Protein AF-W1YEL0-F1 (afdb_monomer)

Radius of gyration: 22.8 Å; Cα contacts (8 Å, |Δi|>4): 34; chains: 1; bounding box: 43×32×72 Å

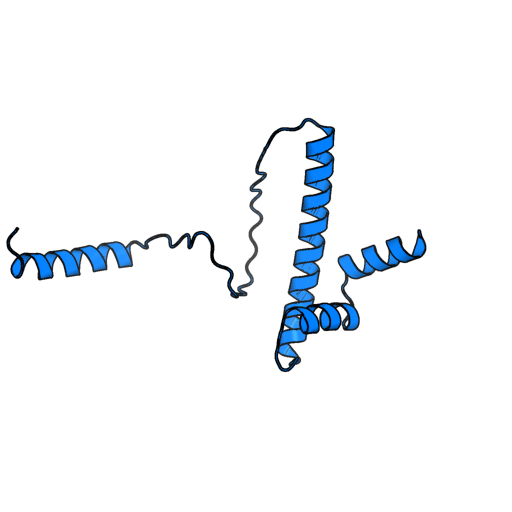Organism: NCBI:txid408170

Mean predicted aligned error: 17.65 Å

Secondary structure (DSSP, 8-state):
-HHHHHHHHHHHHS--HHHHHHHHHHH--S---HHHHHHHHHHHHHHHHHHHHHHHHHHHHHHH-S--------------------S-------HHHHHHHHHHHHHHHHH---

pLDDT: mean 70.53, std 15.59, range [34.06, 89.44]

Foldseek 3Di:
DVVVVVVVVVCLQQNDLVNLVVVCVVPPPDDPDPVNSVVSRVVSNVVSVVVVVVVVVVVVCVVVDPDDDDPPDDDDDDDDDDDDDDDDPPPDQDPVNVVVVVVVVVVVCVVDDD

Nearest PDB structures (foldseek):
  9fq0-assembly1_Lh  TM=3.914E-01  e=3.184E+00  Homo sapiens
  9f1b-assembly1_Bh  TM=3.717E-01  e=3.392E+00  Oryctolagus cuniculus
  8b2l-assembly1_n3  TM=3.907E-01  e=5.626E+00  Nicotiana tabacum
  8onz-assembly1_Lh  TM=3.298E-01  e=7.718E+00  Thermochaetoides thermophila DSM 1495

Sequence (114 aa):
VSLIKKVLHAQMNNPEEDFVKFFAARIYEGMLTQKVKDTFAKLTKKAANQYINSQINERLKSAIGGGSLSVIDSNSHNEEVECINKEETDIATTMEELEGFHIVKAIVRVVLDA

Solvent-accessible surface area (backbone atoms only — not comparable to full-atom values): 7218 Å² total; per-residue (Å²): 111,70,66,59,54,51,51,52,54,46,38,35,73,55,53,46,71,69,57,33,48,54,52,44,66,74,75,44,97,63,86,87,43,72,70,55,51,57,52,41,40,55,49,51,32,51,50,36,50,50,49,51,52,50,50,51,50,48,53,50,41,63,72,75,46,87,65,96,72,86,78,86,72,90,75,92,73,91,75,94,73,90,81,88,80,94,76,79,84,82,73,74,83,47,72,67,57,54,52,51,50,52,54,53,52,57,57,49,50,77,76,49,78,134

Structure (mmCIF, N/CA/C/O backbone):
data_AF-W1YEL0-F1
#
_entry.id   AF-W1YEL0-F1
#
loop_
_atom_site.group_PDB
_atom_site.id
_atom_site.type_symbol
_atom_site.label_atom_id
_atom_site.label_alt_id
_atom_site.label_comp_id
_atom_site.label_asym_id
_atom_site.label_entity_id
_atom_site.label_seq_id
_atom_site.pdbx_PDB_ins_code
_atom_site.Cartn_x
_atom_site.Cartn_y
_atom_site.Cartn_z
_atom_site.occupancy
_atom_site.B_iso_or_equiv
_atom_site.auth_seq_id
_atom_site.auth_comp_id
_atom_site.auth_asym_id
_atom_site.auth_atom_id
_atom_site.pdbx_PDB_model_num
ATOM 1 N N . VAL A 1 1 ? 15.421 -4.842 -22.817 1.00 67.44 1 VAL A N 1
ATOM 2 C CA . VAL A 1 1 ? 15.359 -4.115 -21.519 1.00 67.44 1 VAL A CA 1
ATOM 3 C C . VAL A 1 1 ? 14.533 -2.823 -21.597 1.00 67.44 1 VAL A C 1
ATOM 5 O O . VAL A 1 1 ? 13.614 -2.668 -20.806 1.00 67.44 1 VAL A O 1
ATOM 8 N N . SER A 1 2 ? 14.781 -1.926 -22.565 1.00 77.19 2 SER A N 1
ATOM 9 C CA . SER A 1 2 ? 14.046 -0.644 -22.711 1.00 77.19 2 SER A CA 1
ATOM 10 C C . SER A 1 2 ? 12.522 -0.788 -22.912 1.00 77.19 2 SER A C 1
ATOM 12 O O . SER A 1 2 ? 11.745 -0.069 -22.289 1.00 77.19 2 SER A O 1
ATOM 14 N N . LEU A 1 3 ? 12.080 -1.770 -23.709 1.00 80.25 3 LEU A N 1
ATOM 15 C CA . LEU A 1 3 ? 10.653 -2.058 -23.930 1.00 80.25 3 LEU A CA 1
ATOM 16 C C . LEU A 1 3 ? 9.928 -2.495 -22.648 1.00 80.25 3 LEU A C 1
ATOM 18 O O . LEU A 1 3 ? 8.874 -1.953 -22.337 1.00 80.25 3 LEU A O 1
ATOM 22 N N . ILE A 1 4 ? 10.535 -3.390 -21.858 1.00 82.38 4 ILE A N 1
ATOM 23 C CA . ILE A 1 4 ? 9.998 -3.812 -20.554 1.00 82.38 4 ILE A CA 1
ATOM 24 C C . ILE A 1 4 ? 9.862 -2.608 -19.618 1.00 82.38 4 ILE A C 1
ATOM 26 O O . ILE A 1 4 ? 8.846 -2.461 -18.950 1.00 82.38 4 ILE A O 1
ATOM 30 N N . LYS A 1 5 ? 10.851 -1.705 -19.611 1.00 75.12 5 LYS A N 1
ATOM 31 C CA . LYS A 1 5 ? 10.815 -0.493 -18.781 1.00 75.12 5 LYS A CA 1
ATOM 32 C C . LYS A 1 5 ? 9.660 0.440 -19.166 1.00 75.12 5 LYS A C 1
ATOM 34 O O . LYS A 1 5 ? 9.020 0.997 -18.281 1.00 75.12 5 LYS A O 1
ATOM 39 N N . LYS A 1 6 ? 9.365 0.586 -20.465 1.00 78.88 6 LYS A N 1
ATOM 40 C CA . LYS A 1 6 ? 8.199 1.354 -20.941 1.00 78.88 6 LYS A CA 1
ATOM 41 C C . LYS A 1 6 ? 6.880 0.716 -20.520 1.00 78.88 6 LYS A C 1
ATOM 43 O O . LYS A 1 6 ? 6.012 1.428 -20.031 1.00 78.88 6 LYS A O 1
ATOM 48 N N . VAL A 1 7 ? 6.745 -0.600 -20.686 1.00 78.88 7 VAL A N 1
ATOM 49 C CA . VAL A 1 7 ? 5.527 -1.327 -20.298 1.00 78.88 7 VAL A CA 1
ATOM 50 C C . VAL A 1 7 ? 5.316 -1.250 -18.788 1.00 78.88 7 VAL A C 1
ATOM 52 O O . VAL A 1 7 ? 4.219 -0.934 -18.353 1.00 78.88 7 VAL A O 1
ATOM 55 N N . LEU A 1 8 ? 6.368 -1.425 -17.985 1.00 76.38 8 LEU A N 1
ATOM 56 C CA . LEU A 1 8 ? 6.293 -1.288 -16.529 1.00 76.38 8 LEU A CA 1
ATOM 57 C C . LEU A 1 8 ? 5.842 0.118 -16.111 1.00 76.38 8 LEU A C 1
ATOM 59 O O . LEU A 1 8 ? 4.971 0.257 -15.263 1.00 76.38 8 LEU A O 1
ATOM 63 N N . HIS A 1 9 ? 6.396 1.159 -16.736 1.00 76.38 9 HIS A N 1
ATOM 64 C CA . HIS A 1 9 ? 5.995 2.539 -16.466 1.00 76.38 9 HIS A CA 1
ATOM 65 C C . HIS A 1 9 ? 4.537 2.809 -16.874 1.00 76.38 9 HIS A C 1
ATOM 67 O O . HIS A 1 9 ? 3.810 3.499 -16.162 1.00 76.38 9 HIS A O 1
ATOM 73 N N . ALA A 1 10 ? 4.093 2.252 -18.003 1.00 77.62 10 ALA A N 1
ATOM 74 C CA . ALA A 1 10 ? 2.703 2.342 -18.437 1.00 77.62 10 ALA A CA 1
ATOM 75 C C . ALA A 1 10 ? 1.759 1.642 -17.447 1.00 77.62 10 ALA A C 1
ATOM 77 O O . ALA A 1 10 ? 0.774 2.248 -17.040 1.00 77.62 10 ALA A O 1
ATOM 78 N N . GLN A 1 11 ? 2.114 0.437 -16.989 1.00 75.56 11 GLN A N 1
ATOM 79 C CA . GLN A 1 11 ? 1.356 -0.322 -15.989 1.00 75.56 11 GLN A CA 1
ATOM 80 C C . GLN A 1 11 ? 1.339 0.359 -14.611 1.00 75.56 11 GLN A C 1
ATOM 82 O O . GLN A 1 11 ? 0.349 0.282 -13.895 1.00 75.56 11 GLN A O 1
ATOM 87 N N . MET A 1 12 ? 2.405 1.069 -14.228 1.00 71.75 12 MET A N 1
ATOM 88 C CA . MET A 1 12 ? 2.437 1.848 -12.981 1.00 71.75 12 MET A CA 1
ATOM 89 C C . MET A 1 12 ? 1.532 3.088 -13.035 1.00 71.75 12 MET A C 1
ATOM 91 O O . MET A 1 12 ? 0.883 3.417 -12.046 1.00 71.75 12 MET A O 1
ATOM 95 N N . ASN A 1 13 ? 1.449 3.765 -14.182 1.00 71.75 13 ASN A N 1
ATOM 96 C CA . ASN A 1 13 ? 0.569 4.928 -14.341 1.00 71.75 13 ASN A CA 1
ATOM 97 C C . ASN A 1 13 ? -0.895 4.539 -14.566 1.00 71.75 13 ASN A C 1
ATOM 99 O O . ASN A 1 13 ? -1.808 5.222 -14.093 1.00 71.75 13 ASN A O 1
ATOM 103 N N . ASN A 1 14 ? -1.115 3.462 -15.313 1.00 76.38 14 ASN A N 1
ATOM 104 C CA . ASN A 1 14 ? -2.427 2.968 -15.674 1.00 76.38 14 ASN A CA 1
ATOM 105 C C . ASN A 1 14 ? -2.430 1.436 -15.585 1.00 76.38 14 ASN A C 1
ATOM 107 O O . ASN A 1 14 ? -2.172 0.775 -16.592 1.00 76.38 14 ASN A O 1
ATOM 111 N N . PRO A 1 15 ? -2.677 0.875 -14.389 1.00 74.62 15 PRO A N 1
ATOM 112 C CA . PRO A 1 15 ? -2.640 -0.567 -14.204 1.00 74.62 15 PRO A CA 1
ATOM 113 C C . PRO A 1 15 ? -3.765 -1.229 -15.002 1.00 74.62 15 PRO A C 1
ATOM 115 O O . PRO A 1 15 ? -4.935 -0.884 -14.838 1.00 74.62 15 PRO A O 1
ATOM 118 N N . GLU A 1 16 ? -3.411 -2.172 -15.875 1.00 78.44 16 GLU A N 1
ATOM 119 C CA . GLU A 1 16 ? -4.382 -3.008 -16.584 1.00 78.44 16 GLU A CA 1
ATOM 120 C C . GLU A 1 16 ? -5.068 -3.992 -15.635 1.00 78.44 16 GLU A C 1
ATOM 122 O O . GLU A 1 16 ? -4.519 -4.382 -14.601 1.00 78.44 16 GLU A O 1
ATOM 127 N N . GLU A 1 17 ? -6.258 -4.458 -16.017 1.00 72.56 17 GLU A N 1
ATOM 128 C CA . GLU A 1 17 ? -7.029 -5.419 -15.223 1.00 72.56 17 GLU A CA 1
ATOM 129 C C . GLU A 1 17 ? -6.238 -6.686 -14.880 1.00 72.56 17 GLU A C 1
ATOM 131 O O . GLU A 1 17 ? -6.356 -7.184 -13.762 1.00 72.56 17 GLU A O 1
ATOM 136 N N . ASP A 1 18 ? -5.400 -7.189 -15.791 1.00 77.44 18 ASP A N 1
ATOM 137 C CA . ASP A 1 18 ? -4.561 -8.365 -15.535 1.00 77.44 18 ASP A CA 1
ATOM 138 C C . ASP A 1 18 ? -3.480 -8.094 -14.483 1.00 77.44 18 ASP A C 1
ATOM 140 O O . ASP A 1 18 ? -3.195 -8.952 -13.643 1.00 77.44 18 ASP A O 1
ATOM 144 N N . PHE A 1 19 ? -2.922 -6.882 -14.467 1.00 79.50 19 PHE A N 1
ATOM 145 C CA . PHE A 1 19 ? -1.961 -6.454 -13.455 1.00 79.50 19 PHE A CA 1
ATOM 146 C C . PHE A 1 19 ? -2.650 -6.354 -12.092 1.00 79.50 19 PHE A C 1
ATOM 148 O O . PHE A 1 19 ? -2.197 -6.955 -11.120 1.00 79.50 19 PHE A O 1
ATOM 155 N N . VAL A 1 20 ? -3.806 -5.691 -12.032 1.00 79.00 20 VAL A N 1
ATOM 156 C CA . VAL A 1 20 ? -4.619 -5.574 -10.812 1.00 79.00 20 VAL A CA 1
ATOM 157 C C . VAL A 1 20 ? -5.038 -6.948 -10.293 1.00 79.00 20 VAL A C 1
ATOM 159 O O . VAL A 1 20 ? -4.923 -7.220 -9.100 1.00 79.00 20 VAL A O 1
ATOM 162 N N . LYS A 1 21 ? -5.470 -7.848 -11.181 1.00 78.69 21 LYS A N 1
ATOM 163 C CA . LYS A 1 21 ? -5.846 -9.226 -10.852 1.00 78.69 21 LYS A CA 1
ATOM 164 C C . LYS A 1 21 ? -4.670 -10.015 -10.284 1.00 78.69 21 LYS A C 1
ATOM 166 O O . LYS A 1 21 ? -4.871 -10.783 -9.347 1.00 78.69 21 LYS A O 1
ATOM 171 N N . PHE A 1 22 ? -3.463 -9.815 -10.810 1.00 80.75 22 PHE A N 1
ATOM 172 C CA . PHE A 1 22 ? -2.252 -10.446 -10.291 1.00 80.75 22 PHE A CA 1
ATOM 173 C C . PHE A 1 22 ? -1.938 -9.994 -8.858 1.00 80.75 22 PHE A C 1
ATOM 175 O O . PHE A 1 22 ? -1.690 -10.837 -7.996 1.00 80.75 22 PHE A O 1
ATOM 182 N N . PHE A 1 23 ? -2.014 -8.689 -8.567 1.00 79.56 23 PHE A N 1
ATOM 183 C CA . PHE A 1 23 ? -1.837 -8.190 -7.195 1.00 79.56 23 PHE A CA 1
ATOM 184 C C . PHE A 1 23 ? -2.958 -8.651 -6.275 1.00 79.56 23 PHE A C 1
ATOM 186 O O . PHE A 1 23 ? -2.690 -9.153 -5.187 1.00 79.56 23 PHE A O 1
ATOM 193 N N . ALA A 1 24 ? -4.207 -8.547 -6.718 1.00 79.06 24 ALA A N 1
ATOM 194 C CA . ALA A 1 24 ? -5.345 -8.941 -5.910 1.00 79.06 24 ALA A CA 1
ATOM 195 C C . ALA A 1 24 ? -5.306 -10.439 -5.569 1.00 79.06 24 ALA A C 1
ATOM 197 O O . ALA A 1 24 ? -5.520 -10.793 -4.420 1.00 79.06 24 ALA A O 1
ATOM 198 N N . ALA A 1 25 ? -4.926 -11.315 -6.504 1.00 78.81 25 ALA A N 1
ATOM 199 C CA . ALA A 1 25 ? -4.774 -12.749 -6.234 1.00 78.81 25 ALA A CA 1
ATOM 200 C C . ALA A 1 25 ? -3.620 -13.085 -5.268 1.00 78.81 25 ALA A C 1
ATOM 202 O O . ALA A 1 25 ? -3.614 -14.157 -4.671 1.00 78.81 25 ALA A O 1
ATOM 203 N N . ARG A 1 26 ? -2.622 -12.202 -5.135 1.00 77.06 26 ARG A N 1
ATOM 204 C CA . ARG A 1 26 ? -1.466 -12.396 -4.246 1.00 77.06 26 ARG A CA 1
ATOM 205 C C . ARG A 1 26 ? -1.704 -11.850 -2.837 1.00 77.06 26 ARG A C 1
ATOM 207 O O . ARG A 1 26 ? -1.065 -12.317 -1.903 1.00 77.06 26 ARG A O 1
ATOM 214 N N . ILE A 1 27 ? -2.564 -10.841 -2.715 1.00 77.69 27 ILE A N 1
ATOM 215 C CA . ILE A 1 27 ? -2.799 -10.083 -1.477 1.00 77.69 27 ILE A CA 1
ATOM 216 C C . ILE A 1 27 ? -4.137 -10.481 -0.833 1.00 77.69 27 ILE A C 1
ATOM 218 O O . ILE A 1 27 ? -4.281 -10.396 0.382 1.00 77.69 27 ILE A O 1
ATOM 222 N N . TYR A 1 28 ? -5.114 -10.921 -1.629 1.00 73.12 28 TYR A N 1
ATOM 223 C CA . TYR A 1 28 ? -6.450 -11.285 -1.170 1.00 73.12 28 TYR A CA 1
ATOM 224 C C . TYR A 1 28 ? -6.687 -12.794 -1.301 1.00 73.12 28 TYR A C 1
ATOM 226 O O . TYR A 1 28 ? -6.870 -13.319 -2.400 1.00 73.12 28 TYR A O 1
ATOM 234 N N . GLU A 1 29 ? -6.732 -13.492 -0.167 1.00 62.69 29 GLU A N 1
ATOM 235 C CA . GLU A 1 29 ? -7.060 -14.921 -0.089 1.00 62.69 29 GLU A CA 1
ATOM 236 C C . GLU A 1 29 ? -8.585 -15.143 -0.035 1.00 62.69 29 GLU A C 1
ATOM 238 O O . GLU A 1 29 ? -9.139 -15.641 0.943 1.00 62.69 29 GLU A O 1
ATOM 243 N N . GLY A 1 30 ? -9.297 -14.735 -1.091 1.00 68.62 30 GLY A N 1
ATOM 244 C CA . GLY A 1 30 ? -10.756 -14.860 -1.179 1.00 68.62 30 GLY A CA 1
ATOM 245 C C . GLY A 1 30 ? -11.302 -14.732 -2.603 1.00 68.62 30 GLY A C 1
ATOM 246 O O . GLY A 1 30 ? -10.556 -14.549 -3.564 1.00 68.62 30 GLY A O 1
ATOM 247 N N . MET A 1 31 ? -12.627 -14.834 -2.770 1.00 68.44 31 MET A N 1
ATOM 248 C CA . MET A 1 31 ? -13.249 -14.684 -4.093 1.00 68.44 31 MET A CA 1
ATOM 249 C C . MET A 1 31 ? -13.034 -13.269 -4.633 1.00 68.44 31 MET A C 1
ATOM 251 O O . MET A 1 31 ? -13.461 -12.279 -4.038 1.00 68.44 31 MET A O 1
ATOM 255 N N . LEU A 1 32 ? -12.414 -13.186 -5.810 1.00 70.88 32 LEU A N 1
ATOM 256 C CA . LEU A 1 32 ? -12.149 -11.926 -6.485 1.00 70.88 32 LEU A CA 1
ATOM 257 C C . LEU A 1 32 ? -13.438 -11.373 -7.115 1.00 70.88 32 LEU A C 1
ATOM 259 O O . LEU A 1 32 ? -13.727 -11.600 -8.292 1.00 70.88 32 LEU A O 1
ATOM 263 N N . THR A 1 33 ? -14.234 -10.671 -6.310 1.00 79.38 33 THR A N 1
ATOM 264 C CA . THR A 1 33 ? -15.460 -10.005 -6.768 1.00 79.38 33 THR A CA 1
ATOM 265 C C . THR A 1 33 ? -15.139 -8.748 -7.577 1.00 79.38 33 THR A C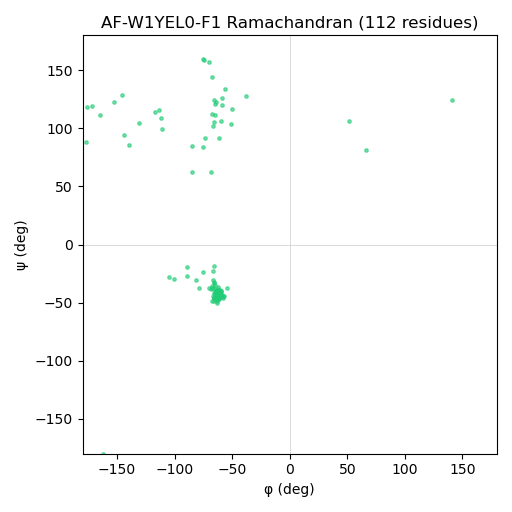 1
ATOM 267 O O . THR A 1 33 ? -14.058 -8.168 -7.464 1.00 79.38 33 THR A O 1
ATOM 270 N N . GLN A 1 34 ? -16.088 -8.302 -8.400 1.00 75.44 34 GLN A N 1
ATOM 271 C CA . GLN A 1 34 ? -15.913 -7.123 -9.253 1.00 75.44 34 GLN A CA 1
ATOM 272 C C . GLN A 1 34 ? -15.632 -5.849 -8.437 1.00 75.44 34 GLN A C 1
ATOM 274 O O . GLN A 1 34 ? -14.716 -5.108 -8.772 1.00 75.44 34 GLN A O 1
ATOM 279 N N . LYS A 1 35 ? -16.298 -5.683 -7.284 1.00 75.88 35 LYS A N 1
ATOM 280 C CA . LYS A 1 35 ? -16.010 -4.589 -6.339 1.00 75.88 35 LYS A CA 1
ATOM 281 C C . LYS A 1 35 ? -14.562 -4.598 -5.850 1.00 75.88 35 LYS A C 1
ATOM 283 O O . LYS A 1 35 ? -13.931 -3.552 -5.799 1.00 75.88 35 LYS A O 1
ATOM 288 N N . VAL A 1 36 ? -14.033 -5.771 -5.497 1.00 77.25 36 VAL A N 1
ATOM 289 C CA . VAL A 1 36 ? -12.646 -5.896 -5.030 1.00 77.25 36 VAL A CA 1
ATOM 290 C C . VAL A 1 36 ? -11.685 -5.531 -6.162 1.00 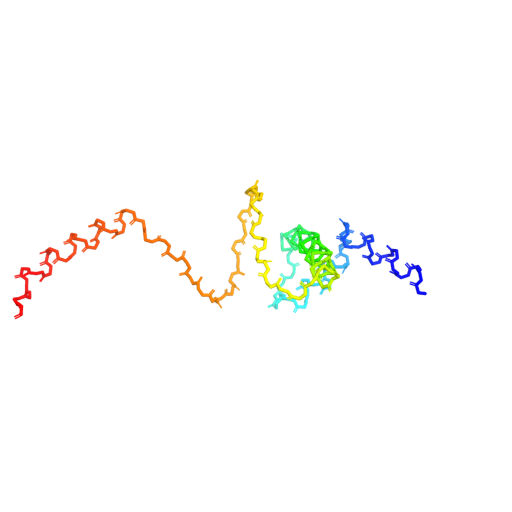77.25 36 VAL A C 1
ATOM 292 O O . VAL A 1 36 ? -10.755 -4.769 -5.932 1.00 77.25 36 VAL A O 1
ATOM 295 N N . LYS A 1 37 ? -11.939 -5.969 -7.401 1.00 77.31 37 LYS A N 1
ATOM 296 C CA . LYS A 1 37 ? -11.118 -5.564 -8.556 1.00 77.31 37 LYS A CA 1
ATOM 297 C C . LYS A 1 37 ? -11.084 -4.050 -8.755 1.00 77.31 37 LYS A C 1
ATOM 299 O O . LYS A 1 37 ? -9.997 -3.508 -8.920 1.00 77.31 37 LYS A O 1
ATOM 304 N N . ASP A 1 38 ? -12.230 -3.376 -8.693 1.00 80.69 38 ASP A N 1
ATOM 305 C CA . ASP A 1 38 ? -12.304 -1.921 -8.878 1.00 80.69 38 ASP A CA 1
ATOM 306 C C . ASP A 1 38 ? -11.552 -1.167 -7.770 1.00 80.69 38 ASP A C 1
ATOM 308 O O . ASP A 1 38 ? -10.791 -0.232 -8.041 1.00 80.69 38 ASP A O 1
ATOM 312 N N . THR A 1 39 ? -11.694 -1.613 -6.517 1.00 80.00 39 THR A N 1
ATOM 313 C CA . THR A 1 39 ? -10.953 -1.052 -5.379 1.00 80.00 39 THR A CA 1
ATOM 314 C C . THR A 1 39 ? -9.451 -1.278 -5.528 1.00 80.00 39 THR A C 1
ATOM 316 O O . THR A 1 39 ? -8.665 -0.346 -5.355 1.00 80.00 39 THR A O 1
ATOM 319 N N . PHE A 1 40 ? -9.033 -2.489 -5.904 1.00 82.50 40 PHE A N 1
ATOM 320 C CA . PHE A 1 40 ? -7.625 -2.793 -6.143 1.00 82.50 40 PHE A CA 1
ATOM 321 C C . PHE A 1 40 ? -7.072 -2.010 -7.338 1.00 82.50 40 PHE A C 1
ATOM 323 O O . PHE A 1 40 ? -5.938 -1.559 -7.267 1.00 82.50 40 PHE A O 1
ATOM 330 N N . ALA A 1 41 ? -7.851 -1.749 -8.391 1.00 82.31 41 ALA A N 1
ATOM 331 C CA . ALA A 1 41 ? -7.397 -0.944 -9.525 1.00 82.31 41 ALA A CA 1
ATOM 332 C C . ALA A 1 41 ? -7.030 0.484 -9.096 1.00 82.31 41 ALA A C 1
ATOM 334 O O . ALA A 1 41 ? -5.949 0.988 -9.425 1.00 82.31 41 ALA A O 1
ATOM 335 N N . LYS A 1 42 ? -7.893 1.114 -8.289 1.00 84.25 42 LYS A N 1
ATOM 336 C CA . LYS A 1 42 ? -7.615 2.423 -7.681 1.00 84.25 42 LYS A CA 1
ATOM 337 C C . LYS A 1 42 ? -6.406 2.365 -6.741 1.00 84.25 42 LYS A C 1
ATOM 339 O O . LYS A 1 42 ? -5.519 3.218 -6.826 1.00 84.25 42 LYS A O 1
ATOM 344 N N . LEU A 1 43 ? -6.349 1.356 -5.872 1.00 83.62 43 LEU A N 1
ATOM 345 C CA . LEU A 1 43 ? -5.300 1.218 -4.863 1.00 83.62 43 LEU A CA 1
ATOM 346 C C . LEU A 1 43 ? -3.926 0.962 -5.494 1.00 83.62 43 LEU A C 1
ATOM 348 O O . LEU A 1 43 ? -2.958 1.626 -5.135 1.00 83.62 43 LEU A O 1
ATOM 352 N N . THR A 1 44 ? -3.841 0.071 -6.484 1.00 84.00 44 THR A N 1
ATOM 353 C CA . THR A 1 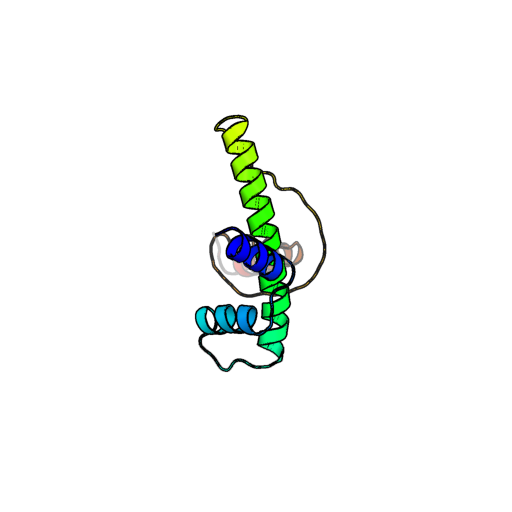44 ? -2.611 -0.222 -7.230 1.00 84.00 44 THR A CA 1
ATOM 354 C C . THR A 1 44 ? -2.093 1.024 -7.942 1.00 84.00 44 THR A C 1
ATOM 356 O O . THR A 1 44 ? -0.898 1.305 -7.873 1.00 84.00 44 THR A O 1
ATOM 359 N N . LYS A 1 45 ? -2.974 1.832 -8.551 1.00 84.06 45 LYS A N 1
ATOM 360 C CA . LYS A 1 45 ? -2.584 3.109 -9.171 1.00 84.06 45 LYS A CA 1
ATOM 361 C C . LYS A 1 45 ? -2.038 4.105 -8.144 1.00 84.06 45 LYS A C 1
ATOM 363 O O . LYS A 1 45 ? -1.032 4.770 -8.401 1.00 84.06 45 LYS A O 1
ATOM 368 N N . LYS A 1 46 ? -2.680 4.224 -6.979 1.00 83.56 46 LYS A N 1
ATOM 369 C CA . LYS A 1 46 ? -2.225 5.117 -5.900 1.00 83.56 46 LYS A CA 1
ATOM 370 C C . LYS A 1 46 ? -0.872 4.666 -5.341 1.00 83.56 46 LYS A C 1
ATOM 372 O O . LYS A 1 46 ? 0.045 5.480 -5.253 1.00 83.56 46 LYS A O 1
ATOM 377 N N . ALA A 1 47 ? -0.722 3.372 -5.064 1.00 83.00 47 ALA A N 1
ATOM 378 C CA . ALA A 1 47 ? 0.509 2.773 -4.557 1.00 83.00 47 ALA A CA 1
ATOM 379 C C . ALA A 1 47 ? 1.675 2.907 -5.548 1.00 83.00 47 ALA A C 1
ATOM 381 O O . ALA A 1 47 ? 2.789 3.228 -5.148 1.00 83.00 47 ALA A O 1
ATOM 382 N N . ALA A 1 48 ? 1.427 2.727 -6.847 1.00 82.12 48 ALA A N 1
ATOM 383 C CA . ALA A 1 48 ? 2.433 2.912 -7.889 1.00 82.12 48 ALA A CA 1
ATOM 384 C C . ALA A 1 48 ? 2.964 4.355 -7.940 1.00 82.12 48 ALA A C 1
ATOM 386 O O . ALA A 1 48 ? 4.177 4.566 -7.959 1.00 82.12 48 ALA A O 1
ATOM 387 N N . ASN A 1 49 ? 2.069 5.348 -7.902 1.00 83.75 49 ASN A N 1
ATOM 388 C CA . ASN A 1 49 ? 2.458 6.759 -7.857 1.00 83.75 49 ASN A CA 1
ATOM 389 C C . ASN A 1 49 ? 3.214 7.104 -6.568 1.00 83.75 49 ASN A C 1
ATOM 391 O O . ASN A 1 49 ? 4.241 7.779 -6.621 1.00 83.75 49 ASN A O 1
ATOM 395 N N . GLN A 1 50 ? 2.743 6.612 -5.418 1.00 83.19 50 GLN A N 1
ATOM 396 C CA . GLN A 1 50 ? 3.443 6.778 -4.144 1.00 83.19 50 GLN A CA 1
ATOM 397 C C . GLN A 1 50 ? 4.840 6.156 -4.185 1.00 83.19 50 GLN A C 1
ATOM 399 O O . GLN A 1 50 ? 5.796 6.820 -3.810 1.00 83.19 50 GLN A O 1
ATOM 404 N N . TYR A 1 51 ? 4.988 4.942 -4.717 1.00 83.88 51 TYR A N 1
ATOM 405 C CA . TYR A 1 51 ? 6.283 4.274 -4.836 1.00 83.88 51 TYR A CA 1
ATOM 406 C C . TYR A 1 51 ? 7.261 5.052 -5.718 1.00 83.88 51 TYR A C 1
ATOM 408 O O . TYR A 1 51 ? 8.426 5.204 -5.358 1.00 83.88 51 TYR A O 1
ATOM 416 N N . ILE A 1 52 ? 6.799 5.579 -6.857 1.00 81.94 52 ILE A N 1
ATOM 417 C CA . ILE A 1 52 ? 7.634 6.406 -7.735 1.00 81.94 52 ILE A CA 1
ATOM 418 C C . ILE A 1 52 ? 8.062 7.683 -7.009 1.00 81.94 52 ILE A C 1
ATOM 420 O O . ILE A 1 52 ? 9.246 8.009 -7.021 1.00 81.94 52 ILE A O 1
ATOM 424 N N . ASN A 1 53 ? 7.137 8.372 -6.338 1.00 83.69 53 ASN A N 1
ATOM 425 C CA . ASN A 1 53 ? 7.458 9.568 -5.560 1.00 83.69 53 ASN A CA 1
ATOM 426 C C . ASN A 1 53 ? 8.449 9.265 -4.432 1.00 83.69 53 ASN A C 1
ATOM 428 O O . ASN A 1 53 ? 9.425 9.993 -4.276 1.00 83.69 53 ASN A O 1
ATOM 432 N N . SER A 1 54 ? 8.262 8.166 -3.700 1.00 82.88 54 SER A N 1
ATOM 433 C CA . SER A 1 54 ? 9.194 7.711 -2.667 1.00 82.88 54 SER A CA 1
ATOM 434 C C . SER A 1 54 ? 10.564 7.380 -3.244 1.00 82.88 54 SER A C 1
ATOM 436 O O . SER A 1 54 ? 11.557 7.803 -2.673 1.00 82.88 54 SER A O 1
ATOM 438 N N . GLN A 1 55 ? 10.640 6.706 -4.393 1.00 82.38 55 GLN A N 1
ATOM 439 C CA . GLN A 1 55 ? 11.909 6.377 -5.044 1.00 82.38 55 GLN A CA 1
ATOM 440 C C . GLN A 1 55 ? 12.630 7.604 -5.592 1.00 82.38 55 GLN A C 1
ATOM 442 O O . GLN A 1 55 ? 13.855 7.689 -5.524 1.00 82.38 55 GLN A O 1
ATOM 447 N N . ILE A 1 56 ? 11.889 8.568 -6.141 1.00 79.25 56 ILE A N 1
ATOM 448 C CA . ILE A 1 56 ? 12.453 9.852 -6.556 1.00 79.25 56 ILE A CA 1
ATOM 449 C C . ILE A 1 56 ? 12.983 10.574 -5.325 1.00 79.25 56 ILE A C 1
ATOM 451 O O . ILE A 1 56 ? 14.131 10.999 -5.341 1.00 79.25 56 ILE A O 1
ATOM 455 N N . ASN A 1 57 ? 12.195 10.653 -4.254 1.00 81.25 57 ASN A N 1
ATOM 456 C CA . ASN A 1 57 ? 12.590 11.313 -3.017 1.00 81.25 57 ASN A CA 1
ATOM 457 C C . ASN A 1 57 ? 13.795 10.620 -2.360 1.00 81.25 57 ASN A C 1
ATOM 459 O O . ASN A 1 57 ? 14.709 11.294 -1.906 1.00 81.25 57 ASN A O 1
ATOM 463 N N . GLU A 1 58 ? 13.853 9.287 -2.374 1.00 81.62 58 GLU A N 1
ATOM 464 C CA . GLU A 1 58 ? 14.979 8.493 -1.875 1.00 81.62 58 GLU A CA 1
ATOM 465 C C . GLU A 1 58 ? 16.232 8.729 -2.718 1.00 81.62 58 GLU A C 1
ATOM 467 O O . GLU A 1 58 ? 17.287 9.027 -2.171 1.00 81.62 58 GLU A O 1
ATOM 472 N N . ARG A 1 59 ? 16.124 8.707 -4.051 1.00 78.19 59 ARG A N 1
ATOM 473 C CA . ARG A 1 59 ? 17.236 9.037 -4.958 1.00 78.19 59 ARG A CA 1
ATOM 474 C C . ARG A 1 59 ? 17.728 10.467 -4.754 1.00 78.19 59 ARG A C 1
ATOM 476 O O . ARG A 1 59 ? 18.936 10.689 -4.750 1.00 78.19 59 ARG A O 1
ATOM 483 N N . LEU A 1 60 ? 16.809 11.420 -4.593 1.00 73.19 60 LEU A N 1
ATOM 484 C CA . LEU A 1 60 ? 17.117 12.834 -4.383 1.00 73.19 60 LEU A CA 1
ATOM 485 C C . LEU A 1 60 ? 17.822 13.027 -3.035 1.00 73.19 60 LEU A C 1
ATOM 487 O O . LEU A 1 60 ? 18.879 13.646 -2.981 1.00 73.19 60 LEU A O 1
ATOM 491 N N . LYS A 1 61 ? 17.298 12.407 -1.973 1.00 69.62 61 LYS A N 1
ATOM 492 C CA . LYS A 1 61 ? 17.854 12.402 -0.613 1.00 69.62 61 LYS A CA 1
ATOM 493 C C . LYS A 1 61 ? 19.215 11.704 -0.545 1.00 69.62 61 LYS A C 1
ATOM 495 O O . LYS A 1 61 ? 20.145 12.235 0.052 1.00 69.62 61 LYS A O 1
ATOM 500 N N . SER A 1 62 ? 19.378 10.564 -1.216 1.00 71.31 62 SER A N 1
ATOM 501 C CA . SER A 1 62 ? 20.659 9.856 -1.322 1.00 71.31 62 SER A CA 1
ATOM 502 C C . SER A 1 62 ? 21.703 10.628 -2.129 1.00 71.31 62 SER A C 1
ATOM 504 O O . SER A 1 62 ? 22.888 10.500 -1.837 1.00 71.31 62 SER A O 1
ATOM 506 N N . ALA A 1 63 ? 21.295 11.429 -3.119 1.00 61.41 63 ALA A N 1
ATOM 507 C CA . ALA A 1 63 ? 22.209 12.259 -3.903 1.00 61.41 63 ALA A CA 1
ATOM 508 C C . ALA A 1 63 ? 22.591 13.574 -3.198 1.00 61.41 63 ALA A C 1
ATOM 510 O O . ALA A 1 63 ? 23.694 14.072 -3.412 1.00 61.41 63 ALA A O 1
ATOM 511 N N . ILE A 1 64 ? 21.700 14.133 -2.370 1.00 6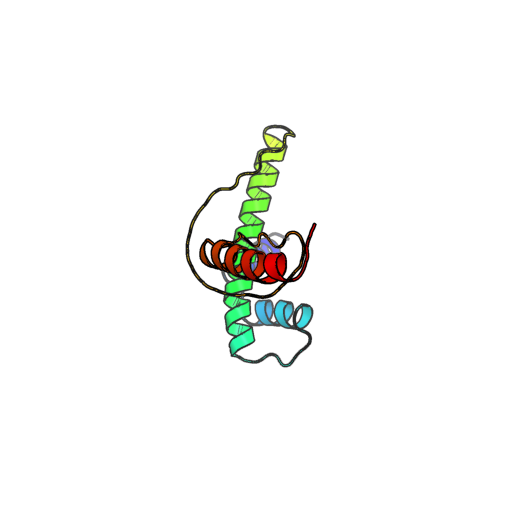3.62 64 ILE A N 1
ATOM 512 C CA . ILE A 1 64 ? 21.897 15.426 -1.688 1.00 63.62 64 ILE A CA 1
ATOM 513 C C . ILE A 1 64 ? 22.588 15.300 -0.324 1.00 63.62 64 ILE A C 1
ATOM 515 O O . ILE A 1 64 ? 23.190 16.264 0.142 1.00 63.62 64 ILE A O 1
ATOM 519 N N . GLY A 1 65 ? 22.595 14.119 0.290 1.00 52.53 65 GLY A N 1
ATOM 520 C CA . GLY A 1 65 ? 23.365 13.867 1.504 1.00 52.53 65 GLY A CA 1
ATOM 521 C C . GLY A 1 65 ? 22.586 12.990 2.464 1.00 52.53 65 GLY A C 1
ATOM 522 O O . GLY A 1 65 ? 21.462 13.312 2.839 1.00 52.53 65 GLY A O 1
ATOM 523 N N . GLY A 1 66 ? 23.192 11.868 2.856 1.00 53.12 66 GLY A N 1
ATOM 524 C CA . GLY A 1 66 ? 22.627 10.931 3.821 1.00 53.12 66 GLY A CA 1
ATOM 525 C C . GLY A 1 66 ? 22.182 11.646 5.096 1.00 53.12 66 GLY A C 1
ATOM 526 O O . GLY A 1 66 ? 22.999 12.031 5.923 1.00 53.12 66 GLY A O 1
ATOM 527 N N . GLY A 1 67 ? 20.876 11.837 5.242 1.00 44.72 67 GLY A N 1
ATOM 528 C CA . GLY A 1 67 ? 20.307 12.561 6.365 1.00 44.72 67 GLY A CA 1
ATOM 529 C C . GLY A 1 67 ? 18.794 12.529 6.298 1.00 44.72 67 GLY A C 1
ATOM 530 O O . GLY A 1 67 ? 18.177 12.968 5.331 1.00 44.72 67 GLY A O 1
ATOM 531 N N . SER A 1 68 ? 18.188 11.932 7.315 1.00 46.38 68 SER A N 1
ATOM 532 C CA . SER A 1 68 ? 16.750 11.784 7.458 1.00 46.38 68 SER A CA 1
ATOM 533 C C . SER A 1 68 ? 16.033 13.140 7.483 1.00 46.38 68 SER A C 1
ATOM 535 O O . SER A 1 68 ? 16.061 13.820 8.499 1.00 46.38 68 SER A O 1
ATOM 537 N N . LEU A 1 69 ? 15.334 13.512 6.409 1.00 42.09 69 LEU A N 1
ATOM 538 C CA . LEU A 1 69 ? 14.128 14.329 6.523 1.00 42.09 69 LEU A CA 1
ATOM 539 C C . LEU A 1 69 ? 12.919 13.505 6.083 1.00 42.09 69 LEU A C 1
ATOM 541 O O . LEU A 1 69 ? 12.846 13.026 4.946 1.00 42.09 69 LEU A O 1
ATOM 545 N N . SER A 1 70 ? 12.031 13.281 7.047 1.00 46.91 70 SER A N 1
ATOM 546 C CA . SER A 1 70 ? 10.650 12.882 6.832 1.00 46.91 70 SER A CA 1
ATOM 547 C C . SER A 1 70 ? 9.966 14.057 6.141 1.00 46.91 70 SER A C 1
ATOM 549 O O . SER A 1 70 ? 9.749 15.097 6.757 1.00 46.91 70 SER A O 1
ATOM 551 N N . VAL A 1 71 ? 9.713 13.934 4.840 1.00 43.34 71 VAL A N 1
ATOM 552 C CA . VAL A 1 71 ? 8.813 14.857 4.147 1.00 43.34 71 VAL A CA 1
ATOM 553 C C . VAL A 1 71 ? 7.418 14.294 4.363 1.00 43.34 71 VAL A C 1
ATOM 555 O O . VAL A 1 71 ? 6.916 13.493 3.579 1.00 43.34 71 VAL A O 1
ATOM 558 N N . ILE A 1 72 ? 6.846 14.666 5.505 1.00 50.09 72 ILE A N 1
ATOM 559 C CA . ILE A 1 72 ? 5.403 14.783 5.650 1.00 50.09 72 ILE A CA 1
ATOM 560 C C . ILE A 1 72 ? 5.047 15.944 4.726 1.00 50.09 72 ILE A C 1
ATOM 562 O O . ILE A 1 72 ? 5.326 17.092 5.065 1.00 50.09 72 ILE A O 1
ATOM 566 N N . ASP A 1 73 ? 4.523 15.650 3.538 1.00 39.28 73 ASP A N 1
ATOM 567 C CA . ASP A 1 73 ? 3.802 16.663 2.780 1.00 39.28 73 ASP A CA 1
ATOM 568 C C . ASP A 1 73 ? 2.356 16.223 2.608 1.00 39.28 73 ASP A C 1
ATOM 570 O O . ASP A 1 73 ? 2.018 15.195 2.010 1.00 39.28 73 ASP A O 1
ATOM 574 N N . SER A 1 74 ? 1.533 17.029 3.251 1.00 47.47 74 SER A N 1
ATOM 575 C CA . SER A 1 74 ? 0.097 16.999 3.282 1.00 47.47 74 SER A CA 1
ATOM 576 C C . SER A 1 74 ? -0.419 17.346 1.894 1.00 47.47 74 SER A C 1
ATOM 578 O O . SER A 1 74 ? -0.363 18.497 1.477 1.00 47.47 74 SER A O 1
ATOM 580 N N . ASN A 1 75 ? -1.029 16.386 1.202 1.00 35.84 75 ASN A N 1
ATOM 581 C CA . ASN A 1 75 ? -2.067 16.751 0.251 1.00 35.84 75 ASN A CA 1
ATOM 582 C C . ASN A 1 75 ? -3.301 15.886 0.474 1.00 35.84 75 ASN A C 1
ATOM 584 O O . ASN A 1 75 ? -3.350 14.697 0.161 1.00 35.84 75 ASN A O 1
ATOM 588 N N . SER A 1 76 ? -4.276 16.541 1.087 1.00 44.28 76 SER A N 1
ATOM 589 C CA . SER A 1 76 ? -5.595 16.038 1.408 1.00 44.28 76 SER A CA 1
ATOM 590 C C . SER A 1 76 ? -6.369 15.732 0.124 1.00 44.28 76 SER A C 1
ATOM 592 O O . SER A 1 76 ? -6.616 16.630 -0.680 1.00 44.28 76 SER A O 1
ATOM 594 N N . HIS A 1 77 ? -6.791 14.480 -0.057 1.00 35.56 77 HIS A N 1
ATOM 595 C CA . HIS A 1 77 ? -8.101 14.206 -0.641 1.00 35.56 77 HIS A CA 1
ATOM 596 C C . HIS A 1 77 ? -8.634 12.854 -0.161 1.00 35.56 77 HIS A C 1
ATOM 598 O O . HIS A 1 77 ? -7.990 11.814 -0.327 1.00 35.56 77 HIS A O 1
ATOM 604 N N . ASN A 1 78 ? -9.819 12.934 0.444 1.00 44.94 78 ASN A N 1
ATOM 605 C CA . ASN A 1 78 ? -10.729 11.857 0.804 1.00 44.94 78 ASN A CA 1
ATOM 606 C C . ASN A 1 78 ? -10.776 10.741 -0.245 1.00 44.94 78 ASN A C 1
ATOM 608 O O . ASN A 1 78 ? -11.056 10.998 -1.410 1.00 44.94 78 ASN A O 1
ATOM 612 N N . GLU A 1 79 ? -10.585 9.507 0.205 1.00 36.72 79 GLU A N 1
ATOM 613 C CA . GLU A 1 79 ? -11.470 8.381 -0.103 1.00 36.72 79 GLU A CA 1
ATOM 614 C C . GLU A 1 79 ? -11.117 7.279 0.905 1.00 36.72 79 GLU A C 1
ATOM 616 O O . GLU A 1 79 ? -10.003 6.749 0.921 1.00 36.72 79 GLU A O 1
ATOM 621 N N . GLU A 1 80 ? -12.070 7.032 1.799 1.00 49.00 80 GLU A N 1
ATOM 622 C CA . GLU A 1 80 ? -12.106 5.957 2.781 1.00 49.00 80 GLU A CA 1
ATOM 623 C C . GLU A 1 80 ? -11.826 4.611 2.106 1.00 49.00 80 GLU A C 1
ATOM 625 O O . GLU A 1 80 ? -12.605 4.149 1.274 1.00 49.00 80 GLU A O 1
ATOM 630 N N . VAL A 1 81 ? -10.729 3.957 2.488 1.00 38.06 81 VAL A N 1
ATOM 631 C CA . VAL A 1 81 ? -10.626 2.499 2.412 1.00 38.06 81 VAL A CA 1
ATOM 632 C C . VAL A 1 81 ? -9.809 2.040 3.616 1.00 38.06 81 VAL A C 1
ATOM 634 O O . VAL A 1 81 ? -8.578 2.048 3.602 1.00 38.06 81 VAL A O 1
ATOM 637 N N . GLU A 1 82 ? -10.512 1.682 4.688 1.00 47.09 82 GLU A N 1
ATOM 638 C CA . GLU A 1 82 ? -9.972 0.819 5.733 1.00 47.09 82 GLU A CA 1
ATOM 639 C C . GLU A 1 82 ? -9.487 -0.489 5.101 1.00 47.09 82 GLU A C 1
ATOM 641 O O . GLU A 1 82 ? -10.210 -1.082 4.302 1.00 47.09 82 GLU A O 1
ATOM 646 N N . CYS A 1 83 ? -8.285 -0.940 5.478 1.00 34.06 83 CYS A N 1
ATOM 647 C CA . CYS A 1 83 ? -8.003 -2.321 5.896 1.00 34.06 83 CYS A CA 1
ATOM 648 C C . CYS A 1 83 ? -6.528 -2.463 6.341 1.00 34.06 83 CYS A C 1
ATOM 650 O O . CYS A 1 83 ? -5.649 -2.794 5.553 1.00 34.06 83 CYS A O 1
ATOM 652 N N . ILE A 1 84 ? -6.306 -2.202 7.634 1.00 42.38 84 ILE A N 1
ATOM 653 C CA . ILE A 1 84 ? -5.513 -2.983 8.603 1.00 42.38 84 ILE A CA 1
ATOM 654 C C . ILE A 1 84 ? -4.066 -3.377 8.221 1.00 42.38 84 ILE A C 1
ATOM 656 O O . ILE A 1 84 ? -3.820 -4.392 7.574 1.00 42.38 84 ILE A O 1
ATOM 660 N N . ASN A 1 85 ? -3.098 -2.696 8.843 1.00 36.41 85 ASN A N 1
ATOM 661 C CA . ASN A 1 85 ? -2.029 -3.373 9.584 1.00 36.41 85 ASN A CA 1
ATOM 662 C C . ASN A 1 85 ? -1.629 -2.529 10.802 1.00 36.41 85 ASN A C 1
ATOM 664 O O . ASN A 1 85 ? -1.404 -1.328 10.686 1.00 36.41 85 ASN A O 1
ATOM 668 N N . LYS A 1 86 ? -1.617 -3.172 11.973 1.00 50.41 86 LYS A N 1
ATOM 669 C CA . LYS A 1 86 ? -1.180 -2.607 13.252 1.00 50.41 86 LYS A CA 1
ATOM 670 C C . LYS A 1 86 ? 0.270 -2.148 13.142 1.00 50.41 86 LYS A C 1
ATOM 672 O O . LYS A 1 86 ? 1.116 -2.983 12.859 1.00 50.41 86 LYS A O 1
ATOM 677 N N . GLU A 1 87 ? 0.526 -0.892 13.475 1.00 44.03 87 GLU A N 1
ATOM 678 C CA . GLU A 1 87 ? 1.566 -0.449 14.409 1.00 44.03 87 GLU A CA 1
ATOM 679 C C . GLU A 1 87 ? 1.348 1.054 14.622 1.00 44.03 87 GLU A C 1
ATOM 681 O O . GLU A 1 87 ? 1.313 1.816 13.666 1.00 44.03 87 GLU A O 1
ATOM 686 N N . GLU A 1 88 ? 1.081 1.424 15.877 1.00 46.69 88 GLU A N 1
ATOM 687 C CA . GLU A 1 88 ? 0.559 2.725 16.322 1.00 46.69 88 GLU A CA 1
ATOM 688 C C . GLU A 1 88 ? -0.871 3.009 15.845 1.00 46.69 88 GLU A C 1
ATOM 690 O O . GLU A 1 88 ? -1.143 3.723 14.885 1.00 46.69 88 GLU A O 1
ATOM 695 N N . THR A 1 89 ? -1.839 2.445 16.572 1.00 47.69 89 THR A N 1
ATOM 696 C CA . THR A 1 89 ? -3.176 3.031 16.615 1.00 47.69 89 THR A CA 1
ATOM 697 C C . THR A 1 89 ? -3.038 4.428 17.211 1.00 47.69 89 THR A C 1
ATOM 699 O O . THR A 1 89 ? -3.070 4.582 18.432 1.00 47.69 89 THR A O 1
ATOM 702 N N . ASP A 1 90 ? -2.863 5.428 16.354 1.00 55.78 90 ASP A N 1
ATOM 703 C CA . ASP A 1 90 ? -3.035 6.842 16.678 1.00 55.78 90 ASP A CA 1
ATOM 704 C C . ASP A 1 90 ? -4.534 7.095 16.924 1.00 55.78 90 ASP A C 1
ATOM 706 O O . ASP A 1 90 ? -5.238 7.746 16.155 1.00 55.78 90 ASP A O 1
ATOM 710 N N . ILE A 1 91 ? -5.076 6.437 17.956 1.00 64.00 91 ILE A N 1
ATOM 711 C CA . ILE A 1 91 ? -6.420 6.693 18.462 1.00 64.00 91 ILE A CA 1
ATOM 712 C C . ILE A 1 91 ? -6.301 8.017 19.202 1.00 64.00 91 ILE A C 1
ATOM 714 O O . ILE A 1 91 ? -5.943 8.067 20.380 1.00 64.00 91 ILE A O 1
ATOM 718 N N . ALA A 1 92 ? -6.559 9.100 18.480 1.00 68.19 92 ALA A N 1
ATOM 719 C CA . ALA A 1 92 ? -6.742 10.401 19.085 1.00 68.19 92 ALA A CA 1
ATOM 720 C C . ALA A 1 92 ? -8.000 10.337 19.960 1.00 68.19 92 ALA A C 1
ATOM 722 O O . ALA A 1 92 ? -9.107 10.195 19.443 1.00 68.19 92 ALA A O 1
ATOM 723 N N . THR A 1 93 ? -7.829 10.412 21.283 1.00 79.62 93 THR A N 1
ATOM 724 C CA . THR A 1 93 ? -8.960 10.494 22.211 1.00 79.62 93 THR A CA 1
ATOM 725 C C . THR A 1 93 ? -9.793 11.723 21.874 1.00 79.62 93 THR A C 1
ATOM 727 O O . THR A 1 93 ? -9.303 12.854 21.904 1.00 79.62 93 THR A O 1
ATOM 730 N N . THR A 1 94 ? -11.055 11.489 21.548 1.00 84.31 94 THR A N 1
ATOM 731 C CA . THR A 1 94 ? -12.033 12.539 21.267 1.00 84.31 94 THR A CA 1
ATOM 732 C C . THR A 1 94 ? -12.493 13.208 22.565 1.00 84.31 94 THR A C 1
ATOM 734 O O . THR A 1 94 ? -12.350 12.659 23.663 1.00 84.31 94 THR A O 1
ATOM 737 N N . MET A 1 95 ? -13.038 14.422 22.466 1.00 83.81 95 MET A N 1
ATOM 738 C CA . MET A 1 95 ? -13.522 15.152 23.645 1.00 83.81 95 MET A CA 1
ATOM 739 C C . MET A 1 95 ? -14.669 14.406 24.332 1.00 83.81 95 MET A C 1
ATOM 741 O O . MET A 1 95 ? -14.732 14.349 25.558 1.00 83.81 95 MET A O 1
ATOM 745 N N . GLU A 1 96 ? -15.519 13.764 23.540 1.00 83.75 96 GLU A N 1
ATOM 746 C CA . GLU A 1 96 ? -16.649 12.961 23.985 1.00 83.75 96 GLU A CA 1
ATOM 747 C C . GLU A 1 96 ? -16.191 11.735 24.793 1.00 83.75 96 GLU A C 1
ATOM 749 O O . GLU A 1 96 ? -16.773 11.411 25.831 1.00 83.75 96 GLU A O 1
ATOM 754 N N . GLU A 1 97 ? -15.109 11.073 24.373 1.00 85.00 97 GLU A N 1
ATOM 755 C CA . GLU A 1 97 ? -14.512 9.956 25.118 1.00 85.00 97 GLU A CA 1
ATOM 756 C C .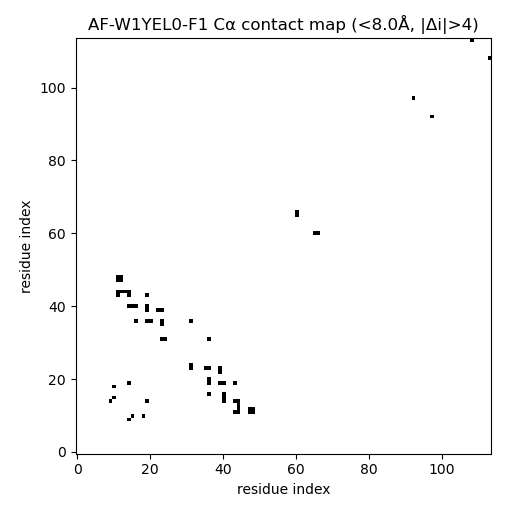 GLU A 1 97 ? -13.895 10.417 26.443 1.00 85.00 97 GLU A C 1
ATOM 758 O O . GLU A 1 97 ? -14.017 9.728 27.462 1.00 85.00 97 GLU A O 1
ATOM 763 N N . LEU A 1 98 ? -13.275 11.601 26.462 1.00 86.44 98 LEU A N 1
ATOM 764 C CA . LEU A 1 98 ? -12.719 12.191 27.679 1.00 86.44 98 LEU A CA 1
ATOM 765 C C . LEU A 1 98 ? -13.826 12.538 28.688 1.00 86.44 98 LEU A C 1
ATOM 767 O O . LEU A 1 98 ? -13.683 12.291 29.887 1.00 86.44 98 LEU A O 1
ATOM 771 N N . GLU A 1 99 ? -14.944 13.091 28.222 1.00 85.56 99 GLU A N 1
ATOM 772 C CA . GLU A 1 99 ? -16.122 13.367 29.050 1.00 85.56 99 GLU A CA 1
ATOM 773 C C . GLU A 1 99 ? -16.743 12.073 29.589 1.00 85.56 99 GLU A C 1
ATOM 775 O O . GLU A 1 99 ? -16.997 11.964 30.793 1.00 85.56 99 GLU A O 1
ATOM 780 N N . GLY A 1 100 ? -16.887 11.051 28.740 1.00 87.75 100 GLY A N 1
ATOM 781 C CA . GLY A 1 100 ? -17.345 9.721 29.143 1.00 87.75 100 GLY A CA 1
ATOM 782 C C . GLY A 1 100 ? -16.464 9.102 30.232 1.00 87.75 100 GLY A C 1
ATOM 783 O O . GLY A 1 100 ? -16.974 8.613 31.245 1.00 87.75 100 GLY A O 1
ATOM 784 N N . PHE A 1 101 ? -15.138 9.195 30.088 1.00 89.44 101 PHE A N 1
ATOM 785 C CA . PHE A 1 101 ? -14.191 8.738 31.106 1.00 89.44 101 PHE A CA 1
ATOM 786 C C . PHE A 1 101 ? -14.391 9.455 32.446 1.00 89.44 101 PHE A C 1
ATOM 788 O O . PHE A 1 101 ? -14.409 8.807 33.496 1.00 89.44 101 PHE A O 1
ATOM 795 N N . HIS A 1 102 ? -14.578 10.778 32.437 1.00 89.38 102 HIS A N 1
ATOM 796 C CA . HIS A 1 102 ? -14.798 11.541 33.665 1.00 89.38 102 HIS A CA 1
ATOM 797 C C . HIS A 1 102 ? -16.115 11.182 34.361 1.00 89.38 102 HIS A C 1
ATOM 799 O O . HIS A 1 102 ? -16.132 11.082 35.589 1.00 89.38 102 HIS A O 1
ATOM 805 N N . ILE A 1 103 ? -17.187 10.923 33.607 1.00 88.50 103 ILE A N 1
ATOM 806 C CA . ILE A 1 103 ? -18.477 10.486 34.160 1.00 88.50 103 ILE A CA 1
ATOM 807 C C . ILE A 1 103 ? -18.324 9.127 34.847 1.00 88.50 103 ILE A C 1
ATOM 809 O O . ILE A 1 103 ? -18.696 8.968 36.011 1.00 88.50 103 ILE A O 1
ATOM 813 N N . VAL A 1 104 ? -17.715 8.156 34.162 1.00 88.12 104 VAL A N 1
ATOM 814 C CA . VAL A 1 104 ? -17.503 6.812 34.718 1.00 88.12 104 VAL A CA 1
ATOM 815 C C . VAL A 1 104 ? -16.589 6.874 35.943 1.00 88.12 104 VAL A C 1
ATOM 817 O O . VAL A 1 104 ? -16.904 6.290 36.979 1.00 88.12 104 VAL A O 1
ATOM 820 N N . LYS A 1 105 ? -15.497 7.645 35.879 1.00 85.94 105 LYS A N 1
ATOM 821 C CA . LYS A 1 105 ? -14.583 7.856 37.010 1.00 85.94 105 LYS A CA 1
ATOM 822 C C . LYS A 1 105 ? -15.290 8.479 38.217 1.00 85.94 105 LYS A C 1
ATOM 824 O O . LYS A 1 105 ? -15.015 8.074 39.345 1.00 85.94 105 LYS A O 1
ATOM 829 N N . ALA A 1 106 ? -16.191 9.437 38.001 1.00 84.69 106 ALA A N 1
ATOM 830 C CA . ALA A 1 106 ? -16.961 10.062 39.073 1.00 84.69 106 ALA A CA 1
ATOM 831 C C . ALA A 1 106 ? -17.906 9.066 39.759 1.00 84.69 106 ALA A C 1
ATOM 833 O O . ALA A 1 106 ? -17.972 9.048 40.984 1.00 84.69 106 ALA A O 1
ATOM 834 N N . ILE A 1 107 ? -18.576 8.200 38.991 1.00 85.75 107 ILE A N 1
ATOM 835 C CA . ILE A 1 107 ? -19.467 7.160 39.530 1.00 85.75 107 ILE A CA 1
ATOM 836 C C . ILE A 1 107 ? -18.670 6.129 40.334 1.00 85.75 107 ILE A C 1
ATOM 838 O O . ILE A 1 107 ? -19.024 5.803 41.465 1.00 85.75 107 ILE A O 1
ATOM 842 N N . VAL A 1 108 ? -17.569 5.631 39.771 1.00 85.25 108 VAL A N 1
ATOM 843 C CA . VAL A 1 108 ? -16.767 4.571 40.396 1.00 85.25 108 VAL A CA 1
ATOM 844 C C . VAL A 1 108 ? -16.105 5.051 41.688 1.00 85.25 108 VAL A C 1
ATOM 846 O O . VAL A 1 108 ? -15.997 4.277 42.636 1.00 85.25 108 VAL A O 1
ATOM 849 N N . ARG A 1 109 ? -15.735 6.334 41.785 1.00 77.25 109 ARG A N 1
ATOM 850 C CA . ARG A 1 109 ? -15.157 6.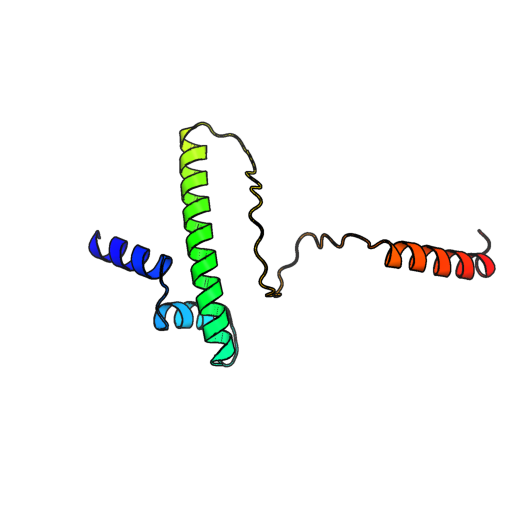911 43.010 1.00 77.25 109 ARG A CA 1
ATOM 851 C C . ARG A 1 109 ? -16.124 6.949 44.196 1.00 77.25 109 ARG A C 1
ATOM 853 O O . ARG A 1 109 ? -15.679 7.058 45.327 1.00 77.25 109 ARG A O 1
ATOM 860 N N . VAL A 1 110 ? -17.431 6.841 43.957 1.00 75.50 110 VAL A N 1
ATOM 861 C CA . VAL A 1 110 ? -18.426 6.705 45.036 1.00 75.50 110 VAL A CA 1
ATOM 862 C C . VAL A 1 110 ? -18.414 5.290 45.629 1.00 75.50 110 VAL A C 1
ATOM 864 O O . VAL A 1 110 ? -18.827 5.096 46.767 1.00 75.50 110 VAL A O 1
ATOM 867 N N . VAL A 1 111 ? -17.941 4.300 44.868 1.00 75.44 111 VAL A N 1
ATOM 868 C CA . VAL A 1 111 ? -17.931 2.880 45.259 1.00 75.44 111 VAL A CA 1
ATOM 869 C C . VAL A 1 111 ? -16.549 2.433 45.744 1.00 75.44 111 VAL A C 1
ATOM 871 O O . VAL A 1 111 ? -16.452 1.537 4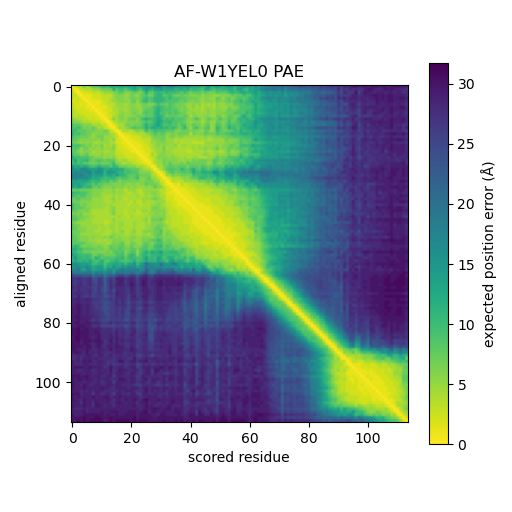6.579 1.00 75.44 111 VAL A O 1
ATOM 874 N N . LEU A 1 112 ? -15.486 3.054 45.233 1.00 67.38 112 LEU A N 1
ATOM 875 C CA . LEU A 1 112 ? -14.104 2.791 45.617 1.00 67.38 112 LEU A CA 1
ATOM 876 C C . LEU A 1 112 ? -13.553 4.001 46.380 1.00 67.38 112 LEU A C 1
ATOM 878 O O . LEU A 1 112 ? -13.151 4.993 45.768 1.00 67.38 112 LEU A O 1
ATOM 882 N N . ASP A 1 113 ? -13.550 3.906 47.712 1.00 64.44 113 ASP A N 1
ATOM 883 C CA . ASP A 1 113 ? -12.721 4.769 48.560 1.00 64.44 113 ASP A CA 1
ATOM 884 C C . ASP A 1 113 ? -11.236 4.422 48.334 1.00 64.44 113 ASP A C 1
ATOM 886 O O . ASP A 1 113 ? -10.906 3.269 48.048 1.00 64.44 113 ASP A O 1
ATOM 890 N N . ALA A 1 114 ? -10.382 5.448 48.377 1.00 60.41 114 ALA A N 1
ATOM 891 C CA . ALA A 1 114 ? -9.000 5.448 47.873 1.00 60.41 114 ALA A CA 1
ATOM 892 C C . ALA A 1 114 ? -8.067 4.372 48.458 1.00 60.41 114 ALA A C 1
ATOM 894 O O . ALA A 1 114 ? -8.140 4.104 49.678 1.00 60.41 1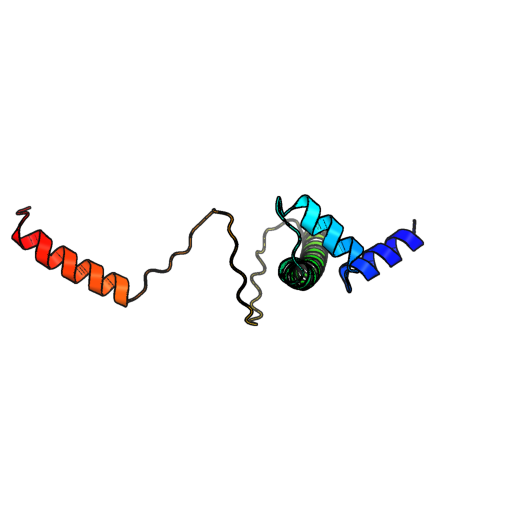14 ALA A O 1
#